Protein AF-A0A929E0H8-F1 (afdb_monomer)

Solvent-accessible surface area (backbone atoms only — not comparable to full-atom values): 5538 Å² total; per-residue (Å²): 112,67,67,60,44,55,49,52,49,50,52,48,43,30,60,78,54,73,39,88,50,33,57,66,56,40,58,75,70,62,44,76,57,62,81,76,60,54,75,43,35,13,16,61,88,48,69,56,31,57,21,48,47,38,74,81,41,73,85,54,51,69,67,57,42,54,61,34,32,45,45,12,55,59,38,91,60,66,76,90,51,62,64,62,57,48,54,56,55,54,69,58,56,71,82,130

Sequence (96 aa):
FGYDLFGLGNILVFLVGGGDLTIQQLTAEKAPVLQDMAADDMNVIFNNRVANIQKIYPYVPDALNYILLHFSNGANLYYENTVQLLEDLEDVQIKA

Radius of gyration: 13.22 Å; Cα contacts (8 Å, |Δi|>4): 108; chains: 1; bounding box: 31×22×38 Å

Structure (mmCIF, N/CA/C/O backbone):
data_AF-A0A929E0H8-F1
#
_entry.id   AF-A0A929E0H8-F1
#
loop_
_atom_site.group_PDB
_atom_site.id
_atom_site.type_symbol
_atom_site.label_atom_id
_atom_site.label_alt_id
_atom_site.label_comp_id
_atom_site.label_asym_id
_atom_site.label_entity_id
_atom_site.label_seq_id
_atom_site.pdbx_PDB_ins_code
_atom_site.Cartn_x
_atom_site.Cartn_y
_atom_site.Cartn_z
_atom_site.occupancy
_atom_site.B_iso_or_equiv
_atom_site.auth_seq_id
_atom_site.auth_comp_id
_atom_site.auth_asym_id
_atom_site.auth_atom_id
_atom_site.pdbx_PDB_model_num
ATOM 1 N N . PHE A 1 1 ? 18.665 3.191 -10.100 1.00 58.56 1 PHE A N 1
ATOM 2 C CA . PHE A 1 1 ? 17.353 2.695 -10.553 1.00 58.56 1 PHE A CA 1
ATOM 3 C C . PHE A 1 1 ? 16.452 2.277 -9.392 1.00 58.56 1 PHE A C 1
ATOM 5 O O . PHE A 1 1 ? 15.323 2.733 -9.359 1.00 58.56 1 PHE A O 1
ATOM 12 N N . GLY A 1 2 ? 16.926 1.510 -8.395 1.00 75.94 2 GLY A N 1
ATOM 13 C CA . GLY A 1 2 ? 16.086 1.129 -7.240 1.00 75.94 2 GLY A CA 1
ATOM 14 C C . GLY A 1 2 ? 15.495 2.302 -6.438 1.00 75.94 2 GLY A C 1
ATOM 15 O O . GLY A 1 2 ? 14.361 2.215 -5.988 1.00 75.94 2 GLY A O 1
ATOM 16 N N . TYR A 1 3 ? 16.212 3.428 -6.315 1.00 80.69 3 TYR A N 1
ATOM 17 C CA . TYR A 1 3 ? 15.691 4.625 -5.636 1.00 80.69 3 TYR A CA 1
ATOM 18 C C . TYR A 1 3 ? 14.416 5.185 -6.277 1.00 80.69 3 TYR A C 1
ATOM 20 O O . TYR A 1 3 ? 13.491 5.539 -5.550 1.00 80.69 3 TYR A O 1
ATOM 28 N N . ASP A 1 4 ? 14.345 5.225 -7.610 1.00 89.00 4 ASP A N 1
ATOM 29 C CA . ASP A 1 4 ? 13.158 5.712 -8.319 1.00 89.00 4 ASP A CA 1
ATOM 30 C C . ASP A 1 4 ? 11.977 4.767 -8.092 1.00 89.00 4 ASP A C 1
ATOM 32 O O . ASP A 1 4 ? 10.876 5.213 -7.790 1.00 89.00 4 ASP A O 1
ATOM 36 N N . LEU A 1 5 ? 12.222 3.455 -8.144 1.00 93.06 5 LEU A N 1
ATOM 37 C CA . LEU A 1 5 ? 11.210 2.432 -7.897 1.00 93.06 5 LEU A CA 1
ATOM 38 C C . LEU A 1 5 ? 10.632 2.521 -6.475 1.00 93.06 5 LEU A C 1
ATOM 40 O O . LEU A 1 5 ? 9.414 2.549 -6.312 1.00 93.06 5 LEU A O 1
ATOM 44 N N . PHE A 1 6 ? 11.482 2.623 -5.449 1.00 90.56 6 PHE A N 1
ATOM 45 C CA . PHE A 1 6 ? 11.010 2.816 -4.074 1.00 90.56 6 PHE A CA 1
ATOM 46 C C . PHE A 1 6 ? 10.292 4.157 -3.899 1.00 90.56 6 PHE A C 1
ATOM 48 O O . PHE A 1 6 ? 9.316 4.232 -3.154 1.00 90.56 6 PHE A O 1
ATOM 55 N N . GLY A 1 7 ? 10.742 5.213 -4.581 1.00 93.50 7 GLY A N 1
ATOM 56 C CA . GLY A 1 7 ? 10.053 6.502 -4.600 1.00 93.50 7 GLY A CA 1
ATOM 57 C C . GLY A 1 7 ? 8.640 6.389 -5.176 1.00 93.50 7 GLY A C 1
ATOM 58 O O . GLY A 1 7 ? 7.682 6.806 -4.528 1.00 93.50 7 GLY A O 1
ATOM 59 N N . LEU A 1 8 ? 8.501 5.766 -6.349 1.00 95.62 8 LEU A N 1
ATOM 60 C CA . LEU A 1 8 ? 7.216 5.536 -7.016 1.00 95.62 8 LEU A CA 1
ATOM 61 C C . LEU A 1 8 ? 6.281 4.661 -6.175 1.00 95.62 8 LEU A C 1
ATOM 63 O O . LEU A 1 8 ? 5.122 5.024 -5.988 1.00 95.62 8 LEU A O 1
ATOM 67 N N . GLY A 1 9 ? 6.788 3.567 -5.604 1.00 94.81 9 GLY A N 1
ATOM 68 C CA . GLY A 1 9 ? 6.014 2.716 -4.700 1.00 94.81 9 GLY A CA 1
ATOM 69 C C 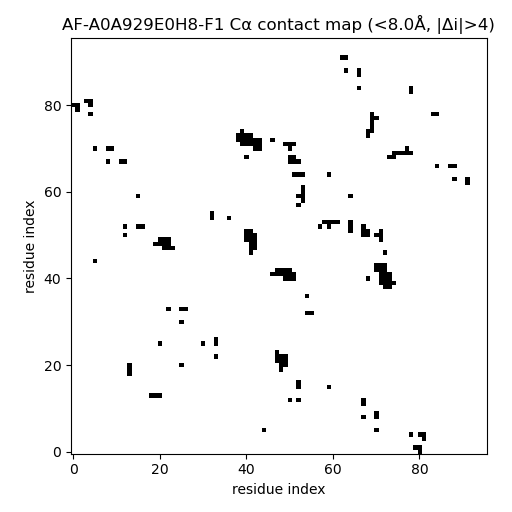. GLY A 1 9 ? 5.495 3.472 -3.480 1.00 94.81 9 GLY A C 1
ATOM 70 O O . GLY A 1 9 ? 4.330 3.348 -3.115 1.00 94.81 9 GLY A O 1
ATOM 71 N N . ASN A 1 10 ? 6.321 4.337 -2.885 1.00 95.25 10 ASN A N 1
ATOM 72 C CA . ASN A 1 10 ? 5.896 5.169 -1.758 1.00 95.25 10 ASN A CA 1
ATOM 73 C C . ASN A 1 10 ? 4.859 6.229 -2.144 1.00 95.25 10 ASN A C 1
ATOM 75 O O . ASN A 1 10 ? 3.942 6.480 -1.363 1.00 95.25 10 ASN A O 1
ATOM 79 N N . ILE A 1 11 ? 4.973 6.831 -3.332 1.00 96.12 11 ILE A N 1
ATOM 80 C CA . ILE A 1 11 ? 3.934 7.728 -3.856 1.00 96.12 11 ILE A CA 1
ATOM 81 C C . ILE A 1 11 ? 2.620 6.957 -4.009 1.00 96.12 11 ILE A C 1
ATOM 83 O O . ILE A 1 11 ? 1.576 7.451 -3.593 1.00 96.12 11 ILE A O 1
ATOM 87 N N . LEU A 1 12 ? 2.662 5.739 -4.549 1.00 96.62 12 LEU A N 1
ATOM 88 C CA . LEU A 1 12 ? 1.470 4.920 -4.734 1.00 96.62 12 LEU A CA 1
ATOM 89 C C . LEU A 1 12 ? 0.811 4.554 -3.394 1.00 96.62 12 LEU A C 1
ATOM 91 O O . LEU A 1 12 ? -0.387 4.776 -3.233 1.00 96.62 12 LEU A O 1
ATOM 95 N N . VAL A 1 13 ? 1.588 4.082 -2.410 1.00 97.44 13 VAL A N 1
ATOM 96 C CA . VAL A 1 13 ? 1.099 3.796 -1.046 1.00 97.44 13 VAL A CA 1
ATOM 97 C C . VAL A 1 13 ? 0.437 5.033 -0.430 1.00 97.44 13 VAL A C 1
ATOM 99 O O . VAL A 1 13 ? -0.662 4.933 0.113 1.00 97.44 13 VAL A O 1
ATOM 102 N N . PHE A 1 14 ? 1.058 6.209 -0.567 1.00 97.62 14 PHE A N 1
ATOM 103 C CA . PHE A 1 14 ? 0.505 7.472 -0.074 1.00 97.62 14 PHE A CA 1
ATOM 104 C C . PHE A 1 14 ? -0.827 7.831 -0.748 1.00 97.62 14 PHE A C 1
ATOM 106 O O . PHE A 1 14 ? -1.777 8.228 -0.074 1.00 97.62 14 PHE A O 1
ATOM 113 N N . LEU A 1 15 ? -0.917 7.686 -2.073 1.00 97.50 15 LEU A N 1
ATOM 114 C CA . LEU A 1 15 ? -2.132 8.006 -2.824 1.00 97.50 15 LEU A CA 1
ATOM 115 C C . LEU A 1 15 ? -3.289 7.071 -2.457 1.00 97.50 15 LEU A C 1
ATOM 117 O O . LEU A 1 15 ? -4.390 7.550 -2.196 1.00 97.50 15 LEU A O 1
ATOM 121 N N . VAL A 1 16 ? -3.045 5.758 -2.396 1.00 96.81 16 VAL A N 1
ATOM 122 C CA . VAL A 1 16 ? -4.084 4.768 -2.055 1.00 96.81 16 VAL A CA 1
ATOM 123 C C . VAL A 1 16 ? -4.516 4.895 -0.592 1.00 96.81 16 VAL A C 1
ATOM 125 O O . VAL A 1 16 ? -5.698 4.751 -0.286 1.00 96.81 16 VAL A O 1
ATOM 128 N N . GLY A 1 17 ? -3.583 5.221 0.306 1.00 95.75 17 GLY A N 1
ATOM 129 C CA . GLY A 1 17 ? -3.873 5.500 1.712 1.00 95.75 17 GLY A CA 1
ATOM 130 C C . GLY A 1 17 ? -4.574 6.840 1.964 1.00 95.75 17 GLY A C 1
ATOM 131 O O . GLY A 1 17 ? -5.022 7.080 3.082 1.00 95.75 17 GLY A O 1
ATOM 132 N N . GLY A 1 18 ? -4.678 7.723 0.962 1.00 96.00 18 GLY A N 1
ATOM 133 C CA . GLY A 1 18 ? -5.217 9.076 1.142 1.00 96.00 18 GLY A CA 1
ATOM 134 C C . GLY A 1 18 ? -4.346 9.964 2.042 1.00 96.00 18 GLY A C 1
ATOM 135 O O . GLY A 1 18 ? -4.852 10.893 2.671 1.00 96.00 18 GLY A O 1
ATOM 136 N N . GLY A 1 19 ? -3.048 9.670 2.122 1.00 96.25 19 GLY A N 1
ATOM 137 C CA . GLY A 1 19 ? -2.113 10.250 3.076 1.00 96.25 19 GLY A CA 1
ATOM 138 C C . GLY A 1 19 ? -1.201 9.198 3.707 1.00 96.25 19 GLY A C 1
ATOM 139 O O . GLY A 1 19 ? -1.250 8.013 3.377 1.00 96.25 19 GLY A O 1
ATOM 140 N N . ASP A 1 20 ? -0.362 9.636 4.646 1.00 94.69 20 ASP A N 1
ATOM 141 C CA . ASP A 1 20 ? 0.460 8.723 5.439 1.00 94.69 20 ASP A CA 1
ATOM 142 C C . ASP A 1 20 ? -0.387 8.034 6.514 1.00 94.69 20 ASP A C 1
ATOM 144 O O . ASP A 1 20 ? -0.791 8.664 7.489 1.00 94.69 20 ASP A O 1
ATOM 148 N N . LEU A 1 21 ? -0.583 6.722 6.386 1.00 96.44 21 LEU A N 1
ATOM 149 C CA . LEU A 1 21 ? -1.166 5.896 7.443 1.00 96.44 21 LEU A CA 1
ATOM 150 C C . LEU A 1 21 ? -0.046 5.335 8.311 1.00 96.44 21 LEU A C 1
ATOM 152 O O . LEU A 1 21 ? 0.712 4.463 7.882 1.00 96.44 21 LEU A O 1
ATOM 156 N N . THR A 1 22 ? 0.083 5.854 9.530 1.00 97.06 22 THR A N 1
ATOM 157 C CA . THR A 1 22 ? 1.185 5.485 10.427 1.00 97.06 22 THR A CA 1
ATOM 158 C C . THR A 1 22 ? 0.723 4.646 11.608 1.00 97.06 22 THR A C 1
ATOM 160 O O . THR A 1 22 ? -0.369 4.843 12.142 1.00 97.06 22 THR A O 1
ATOM 163 N N . ILE A 1 23 ? 1.589 3.751 12.087 1.00 95.75 23 ILE A N 1
ATOM 164 C CA . ILE A 1 23 ? 1.307 2.949 13.283 1.00 95.75 23 ILE A CA 1
ATOM 165 C C . ILE A 1 23 ? 1.083 3.835 14.518 1.00 95.75 23 ILE A C 1
ATOM 167 O O . ILE A 1 23 ? 0.261 3.512 15.373 1.00 95.75 23 ILE A O 1
ATOM 171 N N . GLN A 1 24 ? 1.760 4.986 14.597 1.00 96.06 24 GLN A N 1
ATOM 172 C CA . GLN A 1 24 ? 1.573 5.959 15.673 1.00 96.06 24 GLN A CA 1
ATOM 173 C C . GLN A 1 24 ? 0.172 6.571 15.639 1.00 96.06 24 GLN A C 1
ATOM 175 O O . GLN A 1 24 ? -0.475 6.651 16.682 1.00 96.06 24 GLN A O 1
ATOM 180 N N . GLN A 1 25 ? -0.303 6.969 14.454 1.00 95.50 25 GLN A N 1
ATOM 181 C CA . GLN A 1 25 ? -1.653 7.498 14.284 1.00 95.50 25 GLN A CA 1
ATOM 182 C C . GLN A 1 25 ? -2.700 6.446 14.657 1.00 95.50 25 GLN A C 1
ATOM 184 O O . GLN A 1 25 ? -3.553 6.712 15.500 1.00 95.50 25 GLN A O 1
ATOM 189 N N . LEU A 1 26 ? -2.579 5.230 14.116 1.00 95.38 26 LEU A N 1
ATOM 190 C CA . LEU A 1 26 ? -3.496 4.132 14.427 1.00 95.38 26 LEU A CA 1
ATOM 191 C C . LEU A 1 26 ? -3.526 3.834 15.933 1.00 95.38 26 LEU A C 1
ATOM 193 O O . LEU A 1 26 ? -4.597 3.625 16.502 1.00 95.38 26 LEU A O 1
ATOM 197 N N . THR A 1 27 ? -2.364 3.871 16.596 1.00 96.00 27 THR A N 1
ATOM 198 C CA . THR A 1 27 ? -2.242 3.701 18.055 1.00 96.00 27 THR A CA 1
ATOM 199 C C . THR A 1 27 ? -2.949 4.815 18.821 1.00 96.00 27 THR A C 1
ATOM 201 O O . THR A 1 27 ? -3.688 4.531 19.765 1.00 96.00 27 THR A O 1
ATOM 204 N N . ALA A 1 28 ? -2.760 6.074 18.418 1.00 96.56 28 ALA A N 1
ATOM 205 C CA . ALA A 1 28 ? -3.415 7.220 19.044 1.00 96.56 28 ALA A CA 1
ATOM 206 C C . ALA A 1 28 ? -4.946 7.163 18.893 1.00 96.56 28 ALA A C 1
ATOM 208 O O . ALA A 1 28 ? -5.674 7.467 19.839 1.00 96.56 28 ALA A O 1
ATOM 209 N N . GLU A 1 29 ? -5.425 6.711 17.735 1.00 95.31 29 GLU A N 1
ATOM 210 C CA . GLU A 1 29 ? -6.846 6.530 17.423 1.00 95.31 29 GLU A CA 1
ATOM 211 C C . GLU A 1 29 ? -7.440 5.244 18.023 1.00 95.31 29 GLU A C 1
ATOM 213 O O . GLU A 1 29 ? -8.655 5.055 17.991 1.00 95.31 29 GLU A O 1
ATOM 218 N N . LYS A 1 30 ? -6.606 4.367 18.606 1.00 95.00 30 LYS A N 1
ATOM 219 C CA . LYS A 1 30 ? -6.988 3.028 19.091 1.00 95.00 30 LYS A CA 1
ATOM 220 C C . LYS A 1 30 ? -7.715 2.215 18.014 1.00 95.00 30 LYS A C 1
ATOM 222 O O . LYS A 1 30 ? -8.712 1.547 18.293 1.00 95.00 30 LYS A O 1
ATOM 227 N N . ALA A 1 31 ? -7.217 2.293 16.782 1.00 94.12 31 ALA A N 1
ATOM 228 C CA . ALA A 1 31 ? -7.830 1.644 15.636 1.00 94.12 31 ALA A CA 1
ATOM 229 C C . ALA A 1 31 ? -7.879 0.111 15.841 1.00 94.12 31 ALA A C 1
ATOM 231 O O . ALA A 1 31 ? -6.841 -0.488 16.137 1.00 94.12 31 ALA A O 1
ATOM 232 N N . PRO A 1 32 ? -9.040 -0.553 15.659 1.00 92.62 32 PRO A N 1
ATOM 233 C CA . PRO A 1 32 ? -9.173 -2.001 15.871 1.00 92.62 32 PRO A CA 1
ATOM 234 C C . PRO A 1 32 ? -8.201 -2.846 15.038 1.00 92.62 32 PRO A C 1
ATOM 236 O O . PRO A 1 32 ? -7.704 -3.860 15.518 1.00 92.62 32 PRO A O 1
ATOM 239 N N . VAL A 1 33 ? -7.868 -2.372 13.831 1.00 92.88 33 VAL A N 1
ATOM 240 C CA . VAL A 1 33 ? -6.935 -3.012 12.886 1.00 92.88 33 VAL A CA 1
ATOM 241 C C . VAL A 1 33 ? -5.541 -3.271 13.472 1.00 92.88 33 VAL A C 1
ATOM 243 O O . VAL A 1 33 ? -4.823 -4.138 12.987 1.00 92.88 33 VAL A O 1
ATOM 246 N N . LEU A 1 34 ? -5.148 -2.564 14.540 1.00 92.38 34 LEU A N 1
ATOM 247 C CA . LEU A 1 34 ? -3.866 -2.787 15.217 1.00 92.38 34 LEU A CA 1
ATOM 248 C C . LEU A 1 34 ? -3.692 -4.218 15.729 1.00 92.38 34 LEU A C 1
ATOM 250 O O . LEU A 1 34 ? -2.559 -4.679 15.817 1.00 92.38 34 LEU A O 1
ATOM 254 N N . GLN A 1 35 ? -4.785 -4.900 16.086 1.00 91.81 35 GLN A N 1
ATOM 255 C CA . GLN A 1 35 ? -4.723 -6.275 16.592 1.00 91.81 35 GLN A CA 1
ATOM 256 C C . GLN A 1 35 ? -4.265 -7.268 15.519 1.00 91.81 35 GLN A C 1
ATOM 258 O O . GLN A 1 35 ? -3.637 -8.271 15.849 1.00 91.81 35 GLN A O 1
ATOM 263 N N . ASP A 1 36 ? -4.526 -6.946 14.253 1.00 91.75 36 ASP A N 1
ATOM 264 C CA . ASP A 1 36 ? -4.244 -7.799 13.101 1.00 91.75 36 ASP A CA 1
ATOM 265 C C . ASP A 1 36 ? -3.036 -7.305 12.286 1.00 91.75 36 ASP A C 1
ATOM 267 O O . ASP A 1 36 ? -2.721 -7.866 11.231 1.00 91.75 36 ASP A O 1
ATOM 271 N N . MET A 1 37 ? -2.359 -6.245 12.743 1.00 94.62 37 MET A N 1
ATOM 272 C CA . MET A 1 37 ? -1.205 -5.661 12.061 1.00 94.62 37 MET A CA 1
ATOM 273 C C . MET A 1 37 ? 0.087 -6.383 12.460 1.00 94.62 37 MET A C 1
ATOM 275 O O . MET A 1 37 ? 0.385 -6.552 13.643 1.00 94.62 37 MET A O 1
ATOM 279 N N . ALA A 1 38 ? 0.884 -6.761 11.469 1.00 95.12 38 ALA A N 1
ATOM 280 C CA . ALA A 1 38 ? 2.191 -7.379 11.631 1.00 95.12 38 ALA A CA 1
ATOM 281 C C . ALA A 1 38 ? 3.301 -6.467 11.088 1.00 95.12 38 ALA A C 1
ATOM 283 O O . ALA A 1 38 ? 3.056 -5.539 10.319 1.00 95.12 38 ALA A O 1
ATOM 284 N N . ALA A 1 39 ? 4.550 -6.753 11.466 1.00 95.75 39 ALA A N 1
ATOM 285 C CA . ALA A 1 39 ? 5.713 -6.031 10.941 1.00 95.75 39 ALA A CA 1
ATOM 286 C C . ALA A 1 39 ? 5.803 -6.113 9.406 1.00 95.75 39 ALA A C 1
ATOM 288 O O . ALA A 1 39 ? 6.213 -5.146 8.763 1.00 95.75 39 ALA A O 1
ATOM 289 N N . ASP A 1 40 ? 5.358 -7.236 8.844 1.00 97.19 40 ASP A N 1
ATOM 290 C CA . ASP A 1 40 ? 5.330 -7.525 7.411 1.00 97.19 40 ASP A CA 1
ATOM 291 C C . ASP A 1 40 ? 4.385 -6.600 6.635 1.00 97.19 40 ASP A C 1
ATOM 293 O O . ASP A 1 40 ? 4.607 -6.366 5.453 1.00 97.19 40 ASP A O 1
ATOM 297 N N . ASP A 1 41 ? 3.376 -6.018 7.292 1.00 97.19 41 ASP A N 1
ATOM 298 C CA . ASP A 1 41 ? 2.438 -5.073 6.673 1.00 97.19 41 ASP A CA 1
ATOM 299 C C . ASP A 1 41 ? 3.018 -3.661 6.531 1.00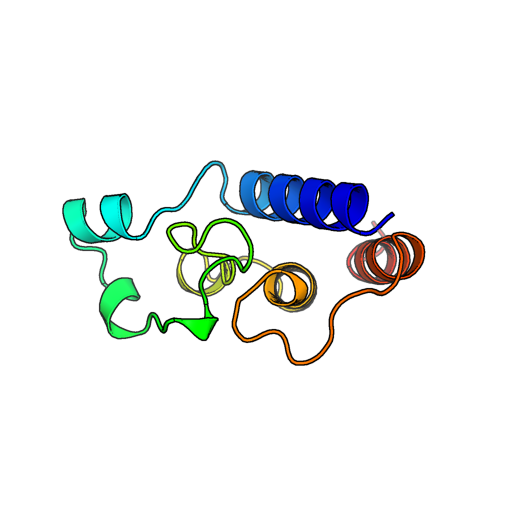 97.19 41 ASP A C 1
ATOM 301 O O . ASP A 1 41 ? 2.412 -2.796 5.889 1.00 97.19 41 ASP A O 1
ATOM 305 N N . MET A 1 42 ? 4.159 -3.398 7.167 1.00 97.56 42 MET A N 1
ATOM 306 C CA . MET A 1 42 ? 4.780 -2.081 7.204 1.00 97.56 42 MET A CA 1
ATOM 307 C C . MET A 1 42 ? 5.646 -1.853 5.971 1.00 97.56 42 MET A C 1
ATOM 309 O O . MET A 1 42 ? 6.199 -2.785 5.398 1.00 97.56 42 MET A O 1
ATOM 313 N N . ASN A 1 43 ? 5.775 -0.598 5.563 1.00 97.25 43 ASN A N 1
ATOM 314 C CA . ASN A 1 43 ? 6.587 -0.199 4.424 1.00 97.25 43 ASN A CA 1
ATOM 315 C C . ASN A 1 43 ? 8.081 -0.455 4.679 1.00 97.25 43 ASN A C 1
ATOM 317 O O . ASN A 1 43 ? 8.600 -0.090 5.732 1.00 97.25 43 ASN A O 1
ATOM 321 N N . VAL A 1 44 ? 8.774 -1.006 3.680 1.00 94.69 44 VAL A N 1
ATOM 322 C CA . VAL A 1 44 ? 10.177 -1.443 3.794 1.00 94.69 44 VAL A CA 1
ATOM 323 C C . VAL A 1 44 ? 11.182 -0.300 3.986 1.00 94.69 44 VAL A C 1
ATOM 325 O O . VAL A 1 44 ? 12.243 -0.482 4.583 1.00 94.69 44 VAL A O 1
ATOM 328 N N . ILE A 1 45 ? 10.862 0.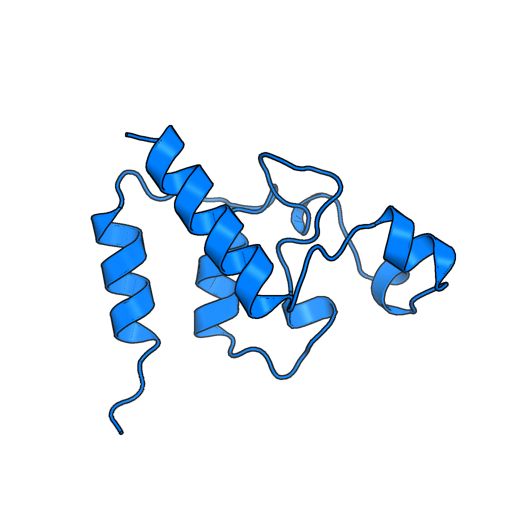904 3.503 1.00 93.62 45 ILE A N 1
ATOM 329 C CA . ILE A 1 45 ? 11.711 2.095 3.666 1.00 93.62 45 ILE A CA 1
ATOM 330 C C . ILE A 1 45 ? 11.286 2.893 4.900 1.00 93.62 45 ILE A C 1
ATOM 332 O O . ILE A 1 45 ? 12.124 3.336 5.686 1.00 93.62 45 ILE A O 1
ATOM 336 N N . PHE A 1 46 ? 9.978 3.068 5.084 1.00 94.38 46 PHE A N 1
ATOM 337 C CA . PHE A 1 46 ? 9.393 3.818 6.188 1.00 94.38 46 PHE A CA 1
ATOM 338 C C . PHE A 1 46 ? 8.620 2.876 7.107 1.00 94.38 46 PHE A C 1
ATOM 340 O O . PHE A 1 46 ? 7.395 2.853 7.083 1.00 94.38 46 PHE A O 1
ATOM 347 N N . ASN A 1 47 ? 9.332 2.135 7.958 1.00 94.50 47 ASN A N 1
ATOM 348 C CA . ASN A 1 47 ? 8.778 1.079 8.824 1.00 94.50 47 ASN A CA 1
ATOM 349 C C . ASN A 1 47 ? 7.636 1.505 9.764 1.00 94.50 47 ASN A C 1
ATOM 351 O O . ASN A 1 47 ? 7.025 0.666 10.419 1.00 94.50 47 ASN A O 1
ATOM 355 N N . ASN A 1 48 ? 7.353 2.801 9.884 1.00 95.50 48 ASN A N 1
ATOM 356 C CA . ASN A 1 48 ? 6.219 3.318 10.638 1.00 95.50 48 ASN A CA 1
ATOM 357 C C . ASN A 1 48 ? 4.953 3.536 9.793 1.00 95.50 48 ASN A C 1
ATOM 359 O O . ASN A 1 48 ? 3.903 3.797 10.377 1.00 95.50 48 ASN A O 1
ATOM 363 N N . ARG A 1 49 ? 5.038 3.454 8.460 1.00 97.56 49 ARG A N 1
ATOM 364 C CA . ARG A 1 49 ? 3.920 3.582 7.518 1.00 97.56 49 ARG A CA 1
ATOM 365 C C . ARG A 1 49 ? 3.389 2.209 7.132 1.00 97.56 49 ARG A C 1
ATOM 367 O O . ARG A 1 49 ? 4.170 1.297 6.877 1.00 97.56 49 ARG A O 1
ATOM 374 N N . VAL A 1 50 ? 2.073 2.072 7.066 1.00 97.81 50 VAL A N 1
ATOM 375 C CA . VAL A 1 50 ? 1.414 0.834 6.636 1.00 97.81 50 VAL A CA 1
ATOM 376 C C . VAL A 1 50 ? 1.462 0.748 5.109 1.00 97.81 50 VAL A C 1
ATOM 378 O O . VAL A 1 50 ? 1.069 1.692 4.430 1.00 97.81 50 VAL A O 1
ATOM 381 N N . ALA A 1 51 ? 1.951 -0.370 4.572 1.00 97.81 51 ALA A N 1
ATOM 382 C CA . ALA A 1 51 ? 1.931 -0.681 3.141 1.00 97.81 51 ALA A CA 1
ATOM 383 C C . ALA A 1 51 ? 0.749 -1.591 2.766 1.00 97.81 51 ALA A C 1
ATOM 385 O O . ALA A 1 51 ? 0.208 -1.462 1.671 1.00 97.81 51 ALA A O 1
ATOM 386 N N . ASN A 1 52 ? 0.302 -2.463 3.679 1.00 97.56 52 ASN A N 1
ATOM 387 C CA . ASN A 1 52 ? -0.906 -3.273 3.494 1.00 97.56 52 ASN A CA 1
ATOM 388 C C . ASN A 1 52 ? -2.180 -2.446 3.742 1.00 97.56 52 ASN A C 1
ATOM 390 O O . ASN A 1 52 ? -2.852 -2.579 4.769 1.00 97.56 52 ASN A O 1
ATOM 394 N N . ILE A 1 53 ? -2.493 -1.543 2.812 1.00 97.31 53 ILE A N 1
ATOM 395 C CA . ILE A 1 53 ? -3.587 -0.573 2.963 1.00 97.31 53 ILE A CA 1
ATOM 396 C C . ILE A 1 53 ? -4.950 -1.264 3.067 1.00 97.31 53 ILE A C 1
ATOM 398 O O . ILE A 1 53 ? -5.827 -0.771 3.778 1.00 97.31 53 ILE A O 1
ATOM 402 N N . GLN A 1 54 ? -5.130 -2.429 2.440 1.00 97.19 54 GLN A N 1
ATOM 403 C CA . GLN A 1 54 ? -6.401 -3.158 2.473 1.00 97.19 54 GLN A CA 1
ATOM 404 C C . GLN A 1 54 ? -6.828 -3.575 3.892 1.00 97.19 54 GLN A C 1
ATOM 406 O O . GLN A 1 54 ? -8.025 -3.645 4.165 1.00 97.19 54 GLN A O 1
ATOM 411 N N . LYS A 1 55 ? -5.885 -3.766 4.832 1.00 96.38 55 LYS A N 1
ATOM 412 C CA . LYS A 1 55 ? -6.228 -4.010 6.247 1.00 96.38 55 LYS A CA 1
ATOM 413 C C . LYS A 1 55 ? -6.981 -2.836 6.882 1.00 96.38 55 LYS A C 1
ATOM 415 O O . LYS A 1 55 ? -7.801 -3.045 7.769 1.00 96.38 55 LYS A O 1
ATOM 420 N N . ILE A 1 56 ? -6.716 -1.611 6.428 1.00 95.88 56 ILE A N 1
ATOM 421 C CA . ILE A 1 56 ? -7.362 -0.385 6.918 1.00 95.88 56 ILE A CA 1
ATOM 422 C C . ILE A 1 56 ? -8.587 -0.049 6.061 1.00 95.88 56 ILE A C 1
ATOM 424 O O . ILE A 1 56 ? -9.636 0.322 6.589 1.00 95.88 56 ILE A O 1
ATOM 428 N N . TYR A 1 57 ? -8.466 -0.212 4.743 1.00 96.00 57 TYR A N 1
ATOM 429 C CA . TYR A 1 57 ? -9.499 0.087 3.757 1.00 96.00 57 TYR A CA 1
ATOM 430 C C . TYR A 1 57 ? -9.844 -1.165 2.938 1.00 96.00 57 TYR A C 1
ATOM 432 O O . TYR A 1 57 ? -9.334 -1.333 1.829 1.00 96.00 57 TYR A O 1
ATOM 440 N N . PRO A 1 58 ? -10.757 -2.029 3.426 1.00 95.44 58 PRO A N 1
ATOM 441 C CA . PRO A 1 58 ? -11.082 -3.302 2.772 1.00 95.44 58 PRO A CA 1
ATOM 442 C C . PRO A 1 58 ? -11.664 -3.182 1.357 1.00 95.44 58 PRO A C 1
ATOM 444 O O . PRO A 1 58 ? -11.754 -4.175 0.646 1.00 95.44 58 PRO A O 1
ATOM 447 N N . TYR A 1 59 ? -12.083 -1.982 0.943 1.00 94.94 59 TYR A N 1
ATOM 448 C CA . TYR A 1 59 ? -12.567 -1.717 -0.413 1.00 94.94 59 TYR A CA 1
ATOM 449 C C . TYR A 1 59 ? -11.438 -1.561 -1.446 1.00 94.94 59 TYR A C 1
ATOM 451 O O . TYR A 1 59 ? -11.730 -1.480 -2.639 1.00 94.94 59 TYR A O 1
ATOM 459 N N . VAL A 1 60 ? -10.169 -1.472 -1.02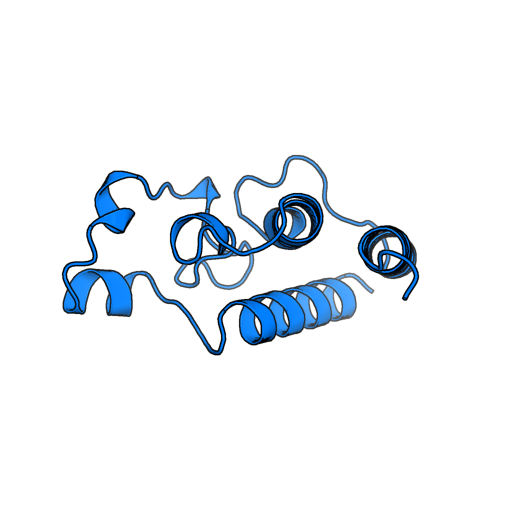1 1.00 95.44 60 VAL A N 1
ATOM 460 C CA . VAL A 1 60 ? -9.026 -1.448 -1.944 1.00 95.44 60 VAL A CA 1
ATOM 461 C C . VAL A 1 60 ? -8.985 -2.782 -2.703 1.00 95.44 60 VAL A C 1
ATOM 463 O O . VAL A 1 60 ? -8.981 -3.830 -2.054 1.00 95.44 60 VAL A O 1
ATOM 466 N N . PRO A 1 61 ? -8.954 -2.773 -4.050 1.00 94.94 61 PRO A N 1
ATOM 467 C CA . PRO A 1 61 ? -8.931 -4.001 -4.841 1.00 94.94 61 PRO A CA 1
ATOM 468 C C . PRO A 1 61 ? -7.714 -4.881 -4.539 1.00 94.94 61 PRO A C 1
ATOM 470 O O . PRO A 1 61 ? -6.604 -4.365 -4.399 1.00 94.94 61 PRO A O 1
ATOM 473 N N . ASP A 1 62 ? -7.905 -6.204 -4.535 1.00 95.62 62 ASP A N 1
ATOM 474 C CA . ASP A 1 62 ? -6.844 -7.186 -4.251 1.00 95.62 62 ASP A CA 1
ATOM 475 C C . ASP A 1 62 ? -5.622 -6.997 -5.155 1.00 95.62 62 ASP A C 1
ATOM 477 O O . ASP A 1 62 ? -4.489 -6.982 -4.678 1.00 95.62 62 ASP A O 1
ATOM 481 N N . ALA A 1 63 ? -5.855 -6.786 -6.454 1.00 94.94 63 ALA A N 1
ATOM 482 C CA . ALA A 1 63 ? -4.791 -6.592 -7.434 1.00 94.94 63 ALA A CA 1
ATOM 483 C C . ALA A 1 63 ? -3.968 -5.321 -7.157 1.00 94.94 63 ALA A C 1
ATOM 485 O O . ALA A 1 63 ? -2.749 -5.330 -7.289 1.00 94.94 63 ALA A O 1
ATOM 486 N N . LEU A 1 64 ? -4.608 -4.244 -6.688 1.00 95.94 64 LEU A N 1
ATOM 487 C CA . LEU A 1 64 ? -3.893 -3.031 -6.298 1.00 95.94 64 LEU A CA 1
ATOM 488 C C . LEU A 1 64 ? -3.113 -3.241 -4.996 1.00 95.94 64 LEU A C 1
ATOM 490 O O . LEU A 1 64 ? -1.954 -2.846 -4.911 1.00 95.94 64 LEU A O 1
ATOM 494 N N . ASN A 1 65 ? -3.716 -3.880 -3.989 1.00 96.88 65 ASN A N 1
ATOM 495 C CA . ASN A 1 65 ? -3.028 -4.141 -2.724 1.00 96.88 65 ASN A CA 1
ATOM 496 C C . ASN A 1 65 ? -1.832 -5.087 -2.908 1.00 96.88 65 ASN A C 1
ATOM 498 O O . ASN A 1 65 ? -0.810 -4.899 -2.256 1.00 96.88 65 ASN A O 1
ATOM 502 N N . TYR A 1 66 ? -1.920 -6.045 -3.834 1.00 95.75 66 TYR A N 1
ATOM 503 C CA . TYR A 1 66 ? -0.799 -6.898 -4.224 1.00 95.75 66 TYR A CA 1
ATOM 504 C C . TYR A 1 66 ? 0.418 -6.070 -4.666 1.00 95.75 66 TYR A C 1
ATOM 506 O O . TYR A 1 66 ? 1.508 -6.260 -4.127 1.00 95.75 66 TYR A O 1
ATOM 514 N N . ILE A 1 67 ? 0.215 -5.068 -5.531 1.00 96.50 67 ILE A N 1
ATOM 515 C CA . ILE A 1 67 ? 1.271 -4.132 -5.957 1.00 96.50 67 ILE A CA 1
ATOM 516 C C . ILE A 1 67 ? 1.850 -3.363 -4.762 1.00 96.50 67 ILE A C 1
ATOM 518 O O . ILE A 1 67 ? 3.067 -3.222 -4.643 1.00 96.50 67 ILE A O 1
ATOM 522 N N . LEU A 1 68 ? 1.006 -2.879 -3.842 1.00 97.00 68 LEU A N 1
ATOM 523 C CA . LEU A 1 68 ? 1.477 -2.165 -2.645 1.00 97.00 68 LEU A CA 1
ATOM 524 C C . LEU A 1 68 ? 2.341 -3.055 -1.740 1.00 97.00 68 LEU A C 1
ATOM 526 O O . LEU A 1 68 ? 3.331 -2.586 -1.173 1.00 97.00 68 LEU A O 1
ATOM 530 N N . LEU A 1 69 ? 1.995 -4.340 -1.624 1.00 96.94 69 LEU A N 1
ATOM 531 C CA . LEU A 1 69 ? 2.708 -5.300 -0.783 1.00 96.94 69 LEU A CA 1
ATOM 532 C C . LEU A 1 69 ? 4.128 -5.600 -1.275 1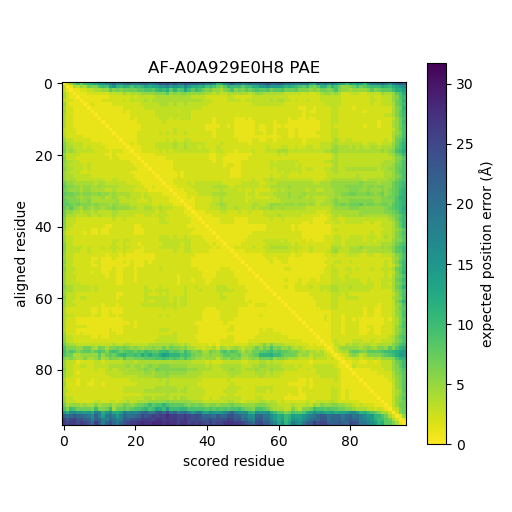.00 96.94 69 LEU A C 1
ATOM 534 O O . LEU A 1 69 ? 4.966 -5.954 -0.448 1.00 96.94 69 LEU A O 1
ATOM 538 N N . HIS A 1 70 ? 4.459 -5.357 -2.547 1.00 96.69 70 HIS A N 1
ATOM 539 C CA . HIS A 1 70 ? 5.853 -5.382 -3.019 1.00 96.69 70 HIS A CA 1
ATOM 540 C C . HIS A 1 70 ? 6.741 -4.313 -2.358 1.00 96.69 70 HIS A C 1
ATOM 542 O O . HIS A 1 70 ? 7.966 -4.409 -2.407 1.00 96.69 70 HIS A O 1
ATOM 548 N N . PHE A 1 71 ? 6.145 -3.308 -1.710 1.00 96.06 71 PHE A N 1
ATOM 549 C CA . PHE A 1 71 ? 6.845 -2.26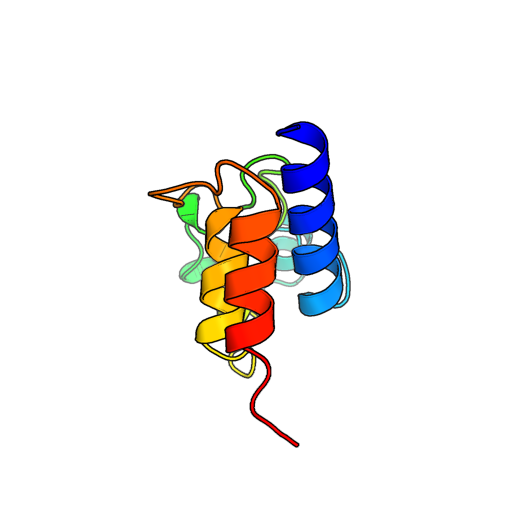4 -0.954 1.00 96.06 71 PHE A CA 1
ATOM 550 C C . PHE A 1 71 ? 6.724 -2.447 0.567 1.00 96.06 71 PHE A C 1
ATOM 552 O O . PHE A 1 71 ? 7.068 -1.543 1.334 1.00 96.06 71 PHE A O 1
ATOM 559 N N . SER A 1 72 ? 6.236 -3.608 1.008 1.00 97.06 72 SER A N 1
ATOM 560 C CA . SER A 1 72 ? 6.133 -3.986 2.416 1.00 97.06 72 SER A CA 1
ATOM 561 C C . SER A 1 72 ? 7.351 -4.789 2.889 1.00 97.06 72 SER A C 1
ATOM 563 O O . SER A 1 72 ? 8.095 -5.344 2.083 1.00 97.06 72 SER A O 1
ATOM 565 N N . ASN A 1 73 ? 7.550 -4.884 4.203 1.00 95.88 73 ASN A N 1
ATOM 566 C CA . ASN A 1 73 ? 8.581 -5.729 4.809 1.00 95.88 73 ASN A CA 1
ATOM 567 C C . ASN A 1 73 ? 8.362 -7.221 4.523 1.00 95.88 73 ASN A C 1
ATOM 569 O O . ASN A 1 73 ? 9.331 -7.974 4.466 1.00 95.88 73 ASN A O 1
ATOM 573 N N . GLY A 1 74 ? 7.108 -7.640 4.329 1.00 93.62 74 GLY A N 1
ATOM 574 C CA . GLY A 1 74 ? 6.746 -9.014 3.982 1.00 93.62 74 GLY A CA 1
ATOM 575 C C . GLY A 1 74 ? 6.929 -9.365 2.504 1.00 93.62 74 GLY A C 1
ATOM 576 O O . GLY A 1 74 ? 6.562 -10.467 2.092 1.00 93.62 74 GLY A O 1
ATOM 577 N N . ALA A 1 75 ? 7.449 -8.449 1.680 1.00 91.19 75 ALA A N 1
ATOM 578 C CA . ALA A 1 75 ? 7.635 -8.690 0.256 1.00 91.19 75 ALA A CA 1
ATOM 579 C C . ALA A 1 75 ? 8.625 -9.843 0.015 1.00 91.19 75 ALA A C 1
ATOM 581 O O . ALA A 1 75 ? 9.815 -9.750 0.318 1.00 91.19 75 ALA A O 1
ATOM 582 N N . ASN A 1 76 ? 8.132 -10.928 -0.588 1.00 78.62 76 ASN A N 1
ATOM 583 C CA . ASN A 1 76 ? 8.964 -12.073 -0.976 1.00 78.62 76 ASN A CA 1
ATOM 584 C C . ASN A 1 76 ? 9.771 -11.812 -2.258 1.00 78.62 76 ASN A C 1
ATOM 586 O O . ASN A 1 76 ? 10.797 -12.449 -2.487 1.00 78.62 76 ASN A O 1
ATOM 590 N N . LEU A 1 77 ? 9.292 -10.898 -3.105 1.00 82.25 77 LEU A N 1
ATOM 591 C CA . LEU A 1 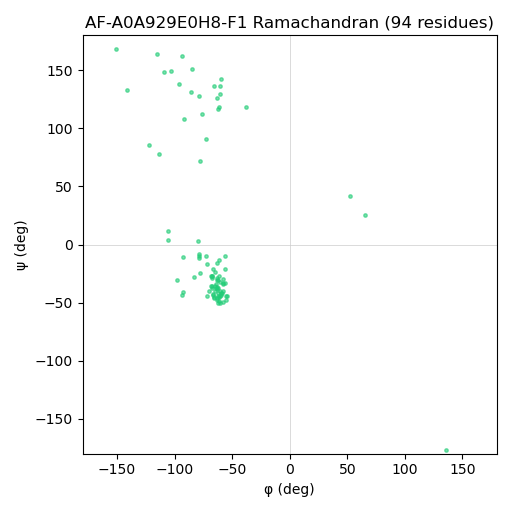77 ? 9.910 -10.500 -4.365 1.00 82.25 77 LEU A CA 1
ATOM 592 C C . LEU A 1 77 ? 9.736 -8.991 -4.531 1.00 82.25 77 LEU A C 1
ATOM 594 O O . LEU A 1 77 ? 8.635 -8.475 -4.352 1.00 82.25 77 LEU A O 1
ATOM 598 N N . TYR A 1 78 ? 10.810 -8.298 -4.890 1.00 85.25 78 TYR A N 1
ATOM 599 C CA . TYR A 1 78 ? 10.777 -6.878 -5.233 1.00 85.25 78 TYR A CA 1
ATOM 600 C C . TYR A 1 78 ? 10.844 -6.731 -6.749 1.00 85.25 78 TYR A C 1
ATOM 602 O O . TYR A 1 78 ? 11.498 -7.536 -7.413 1.00 85.25 78 TYR A O 1
ATOM 610 N N . TYR A 1 79 ? 10.224 -5.683 -7.291 1.00 92.38 79 TYR A N 1
ATOM 611 C CA . TYR A 1 79 ? 10.450 -5.325 -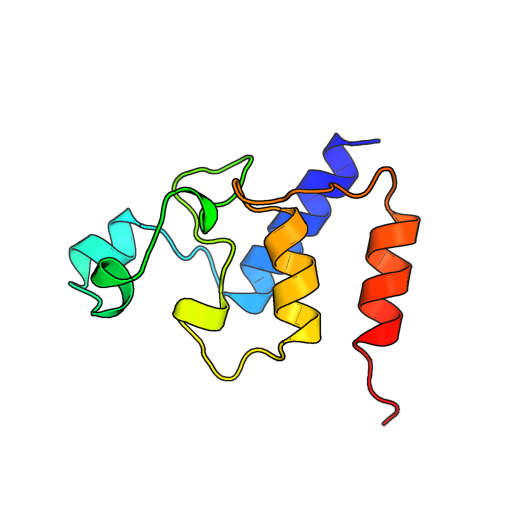8.686 1.00 92.38 79 TYR A CA 1
ATOM 612 C C . TYR A 1 79 ? 11.933 -4.997 -8.909 1.00 92.38 79 TYR A C 1
ATOM 614 O O . TYR A 1 79 ? 12.569 -4.299 -8.118 1.00 92.38 79 TYR A O 1
ATOM 622 N N . GLU A 1 80 ? 12.497 -5.490 -10.004 1.00 90.06 80 GLU A N 1
ATOM 623 C CA . GLU A 1 80 ? 13.887 -5.231 -10.384 1.00 90.06 80 GLU A CA 1
ATOM 624 C C . GLU A 1 80 ? 14.028 -3.893 -11.115 1.00 90.06 80 GLU A C 1
ATOM 626 O O . GLU A 1 80 ? 15.078 -3.243 -11.092 1.00 90.06 80 GLU A O 1
ATOM 631 N N . ASN A 1 81 ? 12.958 -3.475 -11.786 1.00 91.62 81 ASN A N 1
ATOM 632 C CA . ASN A 1 81 ? 12.897 -2.254 -12.566 1.00 91.62 81 ASN A CA 1
ATOM 633 C C . ASN A 1 81 ? 11.462 -1.707 -12.593 1.00 91.62 81 ASN A C 1
ATOM 635 O O . ASN A 1 81 ? 10.507 -2.368 -12.196 1.00 91.62 81 ASN A O 1
ATOM 639 N N . THR A 1 82 ? 11.311 -0.474 -13.066 1.00 92.44 82 THR A N 1
ATOM 640 C CA . THR A 1 82 ? 10.013 0.210 -13.095 1.00 92.44 82 THR A CA 1
ATOM 641 C C . THR A 1 82 ? 9.051 -0.347 -14.139 1.00 92.44 82 THR A C 1
ATOM 643 O O . THR A 1 82 ? 7.866 -0.067 -14.034 1.00 92.44 82 THR A O 1
ATOM 646 N N . VAL A 1 83 ? 9.521 -1.112 -15.131 1.00 93.56 83 VAL A N 1
ATOM 647 C CA . VAL A 1 83 ? 8.644 -1.700 -16.156 1.00 93.56 83 VAL A CA 1
ATOM 648 C C . VAL A 1 83 ? 7.731 -2.743 -15.525 1.00 93.56 83 VAL A C 1
ATOM 650 O O . VAL A 1 83 ? 6.534 -2.671 -15.740 1.00 93.56 83 VAL A O 1
ATOM 653 N N . GLN A 1 84 ? 8.259 -3.604 -14.652 1.00 93.75 84 GLN A N 1
ATOM 654 C CA . GLN A 1 84 ? 7.447 -4.612 -13.956 1.00 93.75 84 GLN A CA 1
ATOM 655 C C . GLN A 1 84 ? 6.339 -3.983 -13.091 1.00 93.75 84 GLN A C 1
ATOM 657 O O . GLN A 1 84 ? 5.210 -4.455 -13.090 1.00 93.75 84 GLN A O 1
ATOM 662 N N . LEU A 1 85 ? 6.638 -2.872 -12.403 1.00 94.38 85 LEU A N 1
ATOM 663 C CA . LEU A 1 85 ? 5.624 -2.108 -11.665 1.00 94.38 85 LEU A CA 1
ATOM 664 C C . LEU A 1 85 ? 4.538 -1.550 -12.602 1.00 94.38 85 LEU A C 1
ATOM 666 O O . LEU A 1 85 ? 3.366 -1.526 -12.241 1.00 94.38 85 LEU A O 1
ATOM 670 N N . LEU A 1 86 ? 4.929 -1.041 -13.774 1.00 93.56 86 LEU A N 1
ATOM 671 C CA . LEU A 1 86 ? 3.988 -0.469 -14.738 1.00 93.56 86 LEU A CA 1
ATOM 672 C C . LEU A 1 86 ? 3.111 -1.547 -15.382 1.00 93.56 86 LEU A C 1
ATOM 674 O O . LEU A 1 86 ? 1.917 -1.315 -15.519 1.00 93.56 86 LEU A O 1
ATOM 678 N N . GLU A 1 87 ? 3.677 -2.707 -15.714 1.00 94.12 87 GLU A N 1
ATOM 679 C CA . GLU A 1 87 ? 2.943 -3.860 -16.251 1.00 94.12 87 GLU A CA 1
ATOM 680 C C . GLU A 1 87 ? 1.838 -4.308 -15.281 1.00 94.12 87 GLU A C 1
ATOM 682 O O . GLU A 1 87 ? 0.673 -4.372 -15.670 1.00 94.12 87 GLU A O 1
ATOM 687 N N . ASP A 1 88 ? 2.154 -4.486 -13.993 1.00 93.94 88 ASP A N 1
ATOM 688 C CA . ASP A 1 88 ? 1.139 -4.854 -12.996 1.00 93.94 88 ASP A CA 1
ATOM 689 C C . ASP A 1 88 ? 0.069 -3.756 -12.824 1.00 93.94 88 ASP A C 1
ATOM 691 O O . ASP A 1 88 ? -1.117 -4.046 -12.649 1.00 93.94 88 ASP A O 1
ATOM 695 N N . LEU A 1 89 ? 0.454 -2.474 -12.884 1.00 94.00 89 LEU A N 1
ATOM 696 C CA . LEU A 1 89 ? -0.496 -1.357 -12.803 1.00 94.00 89 LEU A CA 1
ATOM 697 C C . LEU A 1 89 ? -1.430 -1.284 -14.019 1.00 94.00 89 LEU A C 1
ATOM 699 O O . LEU A 1 89 ? -2.593 -0.904 -13.860 1.00 94.00 89 LEU A O 1
ATOM 703 N N . GLU A 1 90 ? -0.942 -1.618 -15.213 1.00 92.31 90 GLU A N 1
ATOM 704 C CA . GLU A 1 90 ? -1.763 -1.721 -16.423 1.00 92.31 90 GLU A CA 1
ATOM 705 C C . GLU A 1 90 ? -2.784 -2.858 -16.297 1.00 92.31 90 GLU A C 1
ATOM 707 O O . GLU A 1 90 ? -3.954 -2.658 -16.630 1.00 92.31 90 GLU A O 1
ATOM 712 N N . ASP A 1 91 ? -2.395 -3.996 -15.719 1.00 87.94 91 ASP A N 1
ATOM 713 C CA . ASP A 1 91 ? -3.291 -5.136 -15.492 1.00 87.94 91 ASP A CA 1
ATOM 714 C C . ASP A 1 91 ? -4.395 -4.844 -14.458 1.00 87.94 91 ASP A C 1
ATOM 716 O O . ASP A 1 91 ? -5.507 -5.376 -14.554 1.00 87.94 91 ASP A O 1
ATOM 720 N N . VAL A 1 92 ? -4.139 -3.952 -13.491 1.00 86.56 92 VAL A N 1
ATOM 721 C CA . VAL A 1 92 ? -5.163 -3.468 -12.544 1.00 86.56 92 VAL A CA 1
ATOM 722 C C . VAL A 1 92 ? -6.227 -2.607 -13.235 1.00 86.56 92 VAL A C 1
ATOM 724 O O . VAL A 1 92 ? -7.368 -2.546 -12.760 1.00 86.56 92 VAL A O 1
ATOM 727 N N . GLN A 1 93 ? -5.905 -1.940 -14.349 1.00 72.56 93 GLN A N 1
ATOM 728 C CA . GLN A 1 93 ? -6.879 -1.143 -15.091 1.00 72.56 93 GLN A CA 1
ATOM 729 C C . GLN A 1 93 ? -7.868 -2.055 -15.826 1.00 72.56 93 GLN A C 1
ATOM 731 O O . GLN A 1 93 ? -7.702 -2.421 -16.989 1.00 72.56 93 GLN A O 1
ATOM 736 N N . ILE A 1 94 ? -8.971 -2.387 -15.155 1.00 54.44 94 ILE A N 1
ATOM 737 C CA . ILE A 1 94 ? -10.130 -2.988 -15.812 1.00 54.44 94 ILE A CA 1
ATOM 738 C C . ILE A 1 94 ? -10.647 -1.981 -16.845 1.00 54.44 94 ILE A C 1
ATOM 740 O O . ILE A 1 94 ? -11.041 -0.868 -16.495 1.00 54.44 94 ILE A O 1
ATOM 744 N N . LYS A 1 95 ? -10.615 -2.396 -18.118 1.00 47.44 95 LYS A N 1
ATOM 745 C CA . LYS A 1 95 ? -11.163 -1.682 -19.279 1.00 47.44 95 LYS A CA 1
ATOM 746 C C . LYS A 1 95 ? -12.483 -0.990 -18.922 1.00 47.44 95 LYS A C 1
ATOM 748 O O . LYS A 1 95 ? -13.442 -1.667 -18.549 1.00 47.44 95 LYS A O 1
ATOM 753 N N . ALA A 1 96 ? -12.487 0.337 -19.045 1.00 43.72 96 ALA A N 1
ATOM 754 C CA . ALA A 1 96 ? -13.689 1.165 -19.004 1.00 43.72 96 ALA A CA 1
ATOM 755 C C . ALA A 1 96 ? -14.652 0.823 -20.151 1.00 43.72 96 ALA A C 1
ATOM 757 O O . ALA A 1 96 ? -14.162 0.441 -21.243 1.00 43.72 96 ALA A O 1
#

Secondary structure (DSSP, 8-state):
-HHHHHHHHHHHHHHHTTS--BHHHHHHHT-GGGGG--GGGBBSSSTTBBS-GGGT-TTS-HHHHHHHHTTBTT-SS--SSHHHHHHHHHHH----

Mean predicted aligned error: 3.67 Å

pLDDT: mean 92.11, std 9.74, range [43.72, 97.81]

Nearest PDB structures (foldseek):
  3uqc-assembly1_C  TM=6.474E-01  e=6.450E+00  Mycobacteri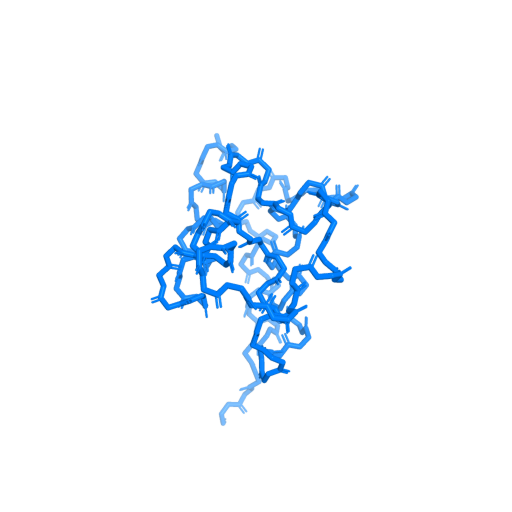um tuberculosis

Foldseek 3Di:
DVVVVLVVLVVLQQVLLVHFDFPVVCVVVVPPLNVVDDQQQAFPVGSGGGLQSCSVVVPPDPLSSVLSSLRGNVNPDHDPDVVVSVVSVVVVPDDD